Protein AF-A0A2I1HNR4-F1 (afdb_monomer_lite)

Secondary structure (DSSP, 8-state):
--HHHHHHHHHHHHHHHHHHHTT-SS--S-HHHHHHHHHHHHHHHHHHHHHHHHHHHHHHHHHHHHHHHHHHHHHHHHHHHHHHHHHHHHHHHHHHHHHHHHHHHHHHHHHHHHHHHHHHTT-

Sequence (123 aa):
MATADLIVNVNRGLDRIKNHIRGAGTPLTNPANIIDGIRDLLNTIRVTLQNITVERDQYQNLLNDENGRIENLRNELRNTRNQFFRSERLLEESRAQMQRSEQTYKNTYWGLRENWQLAQDRK

pLDDT: mean 94.83, std 6.5, range [57.34, 98.75]

Structure (mmCIF, N/CA/C/O backbone):
data_AF-A0A2I1HNR4-F1
#
_entry.id   AF-A0A2I1HNR4-F1
#
loop_
_atom_site.group_PDB
_atom_site.id
_atom_site.type_symbol
_atom_site.label_atom_id
_atom_site.label_alt_id
_atom_site.label_comp_id
_atom_site.label_asym_id
_atom_site.label_entity_id
_atom_site.label_seq_id
_atom_site.pdbx_PDB_ins_code
_atom_site.Cartn_x
_atom_site.Cartn_y
_atom_site.Cartn_z
_atom_site.occupancy
_atom_site.B_iso_or_equiv
_atom_site.auth_seq_id
_atom_site.auth_comp_id
_atom_site.auth_asym_id
_atom_site.auth_atom_id
_atom_site.pdbx_PDB_model_num
ATOM 1 N N . MET A 1 1 ? -19.931 4.567 15.366 1.00 57.34 1 MET A N 1
ATOM 2 C CA . MET A 1 1 ? -19.623 5.008 16.744 1.00 57.34 1 MET A CA 1
ATOM 3 C C . MET A 1 1 ? -18.123 4.873 16.924 1.00 57.34 1 MET A C 1
ATOM 5 O O . MET A 1 1 ? -17.598 3.827 16.558 1.00 57.34 1 MET A O 1
ATOM 9 N N . ALA A 1 2 ? -17.423 5.924 17.347 1.00 79.25 2 ALA A N 1
ATOM 10 C CA . ALA A 1 2 ? -15.964 5.892 17.413 1.00 79.25 2 ALA A CA 1
ATOM 11 C C . ALA A 1 2 ? -15.504 5.033 18.606 1.00 79.25 2 ALA A C 1
ATOM 13 O O . ALA A 1 2 ? -16.179 4.979 19.633 1.00 79.25 2 ALA A O 1
ATOM 14 N N . THR A 1 3 ? -14.346 4.374 18.509 1.00 82.94 3 THR A N 1
ATOM 15 C CA . THR A 1 3 ? -13.748 3.617 19.631 1.00 82.94 3 THR A CA 1
ATOM 16 C C . THR A 1 3 ? -13.565 4.482 20.882 1.00 82.94 3 THR A C 1
ATOM 18 O O . THR A 1 3 ? -13.730 3.994 21.998 1.00 82.94 3 THR A O 1
ATOM 21 N N . ALA A 1 4 ? -13.312 5.781 20.706 1.00 89.62 4 ALA A N 1
ATOM 22 C CA . ALA A 1 4 ? -13.265 6.757 21.790 1.00 89.62 4 ALA A CA 1
ATOM 23 C C . ALA A 1 4 ? -14.597 6.861 22.560 1.00 89.62 4 ALA A C 1
ATOM 25 O O . ALA A 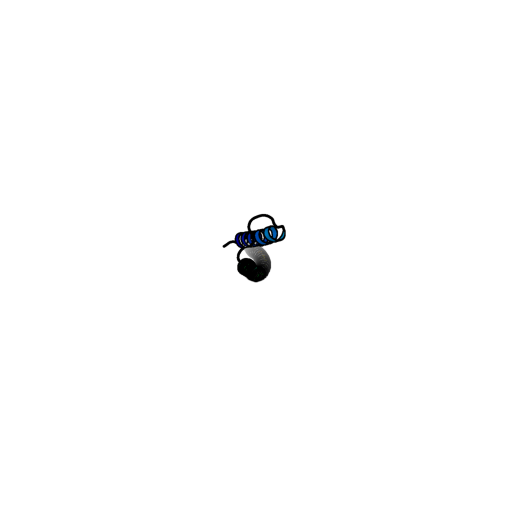1 4 ? -14.584 6.878 23.791 1.00 89.62 4 ALA A O 1
ATOM 26 N N . ASP A 1 5 ? -15.741 6.845 21.868 1.00 94.81 5 ASP A N 1
ATOM 27 C CA . ASP A 1 5 ? -17.066 6.912 22.503 1.00 94.81 5 ASP A CA 1
ATOM 28 C C . ASP A 1 5 ? -17.330 5.673 23.371 1.00 94.81 5 ASP A C 1
ATOM 30 O O . ASP A 1 5 ? -17.865 5.773 24.478 1.00 94.81 5 ASP A O 1
ATOM 34 N N . LEU A 1 6 ? -16.907 4.495 22.894 1.00 94.88 6 LEU A N 1
ATOM 35 C CA . LEU A 1 6 ? -16.999 3.240 23.643 1.00 94.88 6 LEU A CA 1
ATOM 36 C C . LEU A 1 6 ? -16.189 3.309 24.945 1.00 94.88 6 LEU A C 1
ATOM 38 O O . LEU A 1 6 ? -16.700 2.948 26.004 1.00 94.88 6 LEU A O 1
ATOM 42 N N . ILE A 1 7 ? -14.956 3.823 24.883 1.00 96.12 7 ILE A N 1
ATOM 43 C CA . ILE A 1 7 ? -14.078 3.983 26.053 1.00 96.12 7 ILE A CA 1
ATOM 44 C C . ILE A 1 7 ? -14.677 4.976 27.056 1.00 96.12 7 ILE A C 1
ATOM 46 O O . ILE A 1 7 ? -14.699 4.705 28.256 1.00 96.12 7 ILE A O 1
ATOM 50 N N . VAL A 1 8 ? -15.219 6.100 26.582 1.00 97.44 8 VAL A N 1
ATOM 51 C CA . VAL A 1 8 ? -15.915 7.074 27.439 1.00 97.44 8 VAL A CA 1
ATOM 52 C C . VAL A 1 8 ? -17.092 6.421 28.169 1.00 97.44 8 VAL A C 1
ATOM 54 O O . VAL A 1 8 ? -17.284 6.651 29.364 1.00 97.44 8 VAL A O 1
ATOM 57 N N . ASN A 1 9 ? -17.866 5.577 27.484 1.00 96.12 9 ASN A N 1
ATOM 58 C CA . ASN A 1 9 ? -19.001 4.880 28.086 1.00 96.12 9 ASN A CA 1
ATOM 59 C C . ASN A 1 9 ? -18.567 3.820 29.111 1.00 96.12 9 ASN A C 1
ATOM 61 O O . ASN A 1 9 ? -19.182 3.731 30.176 1.00 96.12 9 ASN A O 1
ATOM 65 N N . VAL A 1 10 ? -17.483 3.085 28.839 1.00 97.44 10 VAL A N 1
ATOM 66 C CA . VAL A 1 10 ? -16.859 2.171 29.812 1.00 97.44 10 VAL A CA 1
ATOM 67 C C . VAL A 1 10 ? -16.428 2.936 31.064 1.00 97.44 10 VAL A C 1
ATOM 69 O O . VAL A 1 10 ? -16.822 2.566 32.170 1.00 97.44 10 VAL A O 1
ATOM 72 N N . ASN A 1 11 ? -15.699 4.045 30.903 1.00 97.56 11 ASN A N 1
ATOM 73 C CA . ASN A 1 11 ? -15.230 4.864 32.023 1.00 97.56 11 ASN A CA 1
ATOM 74 C C . ASN A 1 11 ? -16.392 5.414 32.855 1.00 97.56 11 ASN A C 1
ATOM 76 O O . ASN A 1 11 ? -16.370 5.316 34.078 1.00 97.56 11 ASN A O 1
ATOM 80 N N . ARG A 1 12 ? -17.463 5.888 32.207 1.00 95.50 12 ARG A N 1
ATOM 81 C CA . ARG A 1 12 ? -18.669 6.349 32.908 1.00 95.50 12 ARG A CA 1
ATOM 82 C C . ARG A 1 12 ? -19.318 5.237 33.740 1.00 95.50 12 ARG A C 1
ATOM 84 O O . ARG A 1 12 ? -19.794 5.500 34.843 1.00 95.50 12 ARG A O 1
ATOM 91 N N . GLY A 1 13 ? -19.364 4.009 33.221 1.00 94.44 13 GLY A N 1
ATOM 92 C CA . GLY A 1 13 ? -19.851 2.845 33.965 1.00 94.44 13 GLY A CA 1
ATOM 93 C C . GLY A 1 13 ? -18.974 2.526 35.181 1.00 94.44 13 GLY A C 1
ATOM 94 O O . GLY A 1 13 ? -19.489 2.346 36.285 1.00 94.44 13 GLY A O 1
ATOM 95 N N . LEU A 1 14 ? -17.651 2.530 34.998 1.00 96.00 14 LEU A N 1
ATOM 96 C CA . LEU A 1 14 ? -16.678 2.298 36.069 1.00 96.00 14 LEU A CA 1
ATOM 97 C C . LEU A 1 14 ? -16.730 3.384 37.152 1.00 96.00 14 LEU A C 1
ATOM 99 O O . LEU A 1 14 ? -16.668 3.061 38.336 1.00 96.00 14 LEU A O 1
ATOM 103 N N . ASP A 1 15 ? -16.916 4.649 36.779 1.00 94.62 15 ASP A N 1
ATOM 104 C CA . ASP A 1 15 ? -17.049 5.756 37.728 1.00 94.62 15 ASP A CA 1
ATOM 105 C C . ASP A 1 15 ? -18.291 5.610 38.615 1.00 94.62 15 ASP A C 1
ATOM 107 O O . ASP A 1 15 ? -18.228 5.872 39.818 1.00 94.62 15 ASP A O 1
ATOM 111 N N . ARG A 1 16 ? -19.411 5.122 38.062 1.00 92.75 16 ARG A N 1
ATOM 112 C CA . ARG A 1 16 ? -20.617 4.811 38.852 1.00 92.75 16 ARG A CA 1
ATOM 113 C C . ARG A 1 16 ? -20.342 3.725 39.892 1.00 92.75 16 ARG A C 1
ATOM 115 O O . ARG A 1 16 ? -20.718 3.887 41.051 1.00 92.75 16 ARG A O 1
ATOM 122 N N . ILE A 1 17 ? -19.650 2.654 39.499 1.00 93.56 17 ILE A N 1
ATOM 123 C CA . ILE A 1 17 ? -19.258 1.564 40.407 1.00 93.56 17 ILE A CA 1
ATOM 124 C C . ILE A 1 17 ? -18.306 2.085 41.491 1.00 93.56 17 ILE A C 1
ATOM 126 O O . ILE A 1 17 ? -18.514 1.845 42.680 1.00 93.56 17 ILE A O 1
ATOM 130 N N . LYS A 1 18 ? -17.287 2.852 41.095 1.00 93.88 18 LYS A N 1
ATOM 131 C CA . LYS A 1 18 ? -16.300 3.450 41.998 1.00 93.88 18 LYS A CA 1
ATOM 132 C C . LYS A 1 18 ? -16.956 4.340 43.053 1.00 93.88 18 LYS A C 1
ATOM 134 O O . LYS A 1 18 ? -16.628 4.224 44.232 1.00 93.88 18 LYS A O 1
ATOM 139 N N . ASN A 1 19 ? -17.868 5.219 42.645 1.00 92.12 19 ASN A N 1
ATOM 140 C CA . ASN A 1 19 ? -18.557 6.130 43.557 1.00 92.12 19 ASN A CA 1
ATOM 141 C C . ASN A 1 19 ? -19.424 5.369 44.569 1.00 92.12 19 ASN A C 1
ATOM 143 O O . ASN A 1 19 ? -19.365 5.663 45.763 1.00 92.12 19 ASN A O 1
ATOM 147 N N . HIS A 1 20 ? -20.115 4.316 44.122 1.00 91.88 20 HIS A N 1
ATOM 148 C CA . HIS A 1 20 ? -20.897 3.453 45.004 1.00 91.88 20 HIS A CA 1
ATOM 149 C C . HIS A 1 20 ? -20.050 2.750 46.071 1.00 91.88 20 HIS A C 1
ATOM 151 O O . HIS A 1 20 ? -20.398 2.797 47.248 1.00 91.88 20 HIS A O 1
ATOM 157 N N . ILE A 1 21 ? -18.913 2.159 45.686 1.00 91.31 21 ILE A N 1
ATOM 158 C CA . ILE A 1 21 ? -17.997 1.482 46.623 1.00 91.31 21 ILE A CA 1
ATOM 159 C C . ILE A 1 21 ? -17.448 2.460 47.671 1.00 91.31 21 ILE A C 1
ATOM 161 O O . ILE A 1 21 ? -17.265 2.097 48.829 1.00 91.31 21 ILE A O 1
ATOM 165 N N . ARG A 1 22 ? -17.203 3.718 47.285 1.00 93.44 22 ARG A N 1
ATOM 166 C CA . ARG A 1 22 ? -16.703 4.763 48.194 1.00 93.44 22 ARG A CA 1
ATOM 167 C C . ARG A 1 22 ? -17.784 5.357 49.102 1.00 93.44 22 ARG A C 1
ATOM 169 O O . ARG A 1 22 ? -17.462 6.239 49.891 1.00 93.44 22 ARG A O 1
ATOM 176 N N . GLY A 1 23 ? -19.043 4.932 48.970 1.00 88.00 23 GLY A N 1
ATOM 177 C CA . GLY A 1 23 ? -20.173 5.539 49.679 1.00 88.00 23 GLY A CA 1
ATOM 178 C C . GLY A 1 23 ? -20.431 6.995 49.275 1.00 88.00 23 GLY A C 1
ATOM 179 O O . GLY A 1 23 ? -21.047 7.742 50.030 1.00 88.00 23 GLY A O 1
ATOM 180 N N . ALA A 1 24 ? -19.936 7.419 48.107 1.00 82.75 24 ALA A N 1
ATOM 181 C CA . ALA A 1 24 ? -20.065 8.782 47.612 1.00 82.75 24 ALA A CA 1
ATOM 182 C C . ALA A 1 24 ? -21.175 8.856 46.552 1.00 82.75 24 ALA A C 1
ATOM 184 O O . ALA A 1 24 ? -21.073 8.237 45.495 1.00 82.75 24 ALA A O 1
ATOM 185 N N . GLY A 1 25 ? -22.212 9.657 46.804 1.00 76.69 25 GLY A N 1
ATOM 186 C CA . GLY A 1 25 ? -23.302 9.896 45.852 1.00 76.69 25 GLY A CA 1
ATOM 187 C C . GLY A 1 25 ? -24.466 8.906 45.957 1.00 76.69 25 GLY A C 1
ATOM 188 O O . GLY A 1 25 ? -24.696 8.292 46.997 1.00 76.69 25 GLY A O 1
ATOM 189 N N . THR A 1 26 ? -25.256 8.803 44.888 1.00 76.31 26 THR A N 1
ATOM 190 C CA . THR A 1 26 ? -26.470 7.978 44.840 1.00 76.31 26 THR A CA 1
ATOM 191 C C . THR A 1 26 ? -26.146 6.478 44.894 1.00 76.31 26 THR A C 1
ATOM 193 O O . THR A 1 26 ? -25.188 6.043 44.247 1.00 76.31 26 THR A O 1
ATOM 196 N N . PRO A 1 27 ? -26.948 5.658 45.606 1.00 81.31 27 PRO A N 1
ATOM 197 C CA . PRO A 1 27 ? -26.809 4.203 45.584 1.00 81.31 27 PRO A CA 1
ATOM 198 C C . PRO A 1 27 ? -26.824 3.649 44.154 1.00 81.31 27 PRO A C 1
ATOM 200 O O . PRO A 1 27 ? -27.586 4.120 43.308 1.00 81.31 27 PRO A O 1
ATOM 203 N N . LEU A 1 28 ? -25.991 2.640 43.885 1.00 89.06 28 LEU A N 1
ATOM 204 C CA . LEU A 1 28 ? -25.911 2.014 42.569 1.00 89.06 28 LEU A CA 1
ATOM 205 C C . LEU A 1 28 ? -27.191 1.236 42.293 1.00 89.06 28 LEU A C 1
ATOM 207 O O . LEU A 1 28 ? -27.452 0.195 42.894 1.00 89.06 28 LEU A O 1
ATOM 211 N N . THR A 1 29 ? -27.989 1.747 41.368 1.00 84.69 29 THR A N 1
ATOM 212 C CA . THR A 1 29 ? -29.196 1.075 40.910 1.00 84.69 29 THR A CA 1
ATOM 213 C C . THR A 1 29 ? -28.843 0.109 39.785 1.00 84.69 29 THR A C 1
ATOM 215 O O . THR A 1 29 ? -28.149 0.461 38.834 1.00 84.69 29 THR A O 1
ATOM 218 N N . ASN A 1 30 ? -29.316 -1.131 39.919 1.00 89.94 30 ASN A N 1
ATOM 219 C CA . ASN A 1 30 ? -29.107 -2.214 38.958 1.00 89.94 30 ASN A CA 1
ATOM 220 C C . ASN A 1 30 ? -27.626 -2.430 38.547 1.00 89.94 30 ASN A C 1
ATOM 222 O O . ASN A 1 30 ? -27.250 -2.225 37.389 1.00 89.94 30 ASN A O 1
ATOM 226 N N . PRO A 1 31 ? -26.767 -2.848 39.497 1.00 91.06 31 PRO A N 1
ATOM 227 C CA . PRO A 1 31 ? -25.340 -3.062 39.248 1.00 91.06 31 PRO A CA 1
ATOM 228 C C . PRO A 1 31 ? -25.061 -4.105 38.159 1.00 91.06 31 PRO A C 1
ATOM 230 O O . PRO A 1 31 ? -24.089 -3.954 37.422 1.00 91.06 31 PRO A O 1
ATOM 233 N N . ALA A 1 32 ? -25.920 -5.122 38.029 1.00 95.44 32 ALA A N 1
ATOM 234 C CA . ALA A 1 32 ? -25.793 -6.156 37.005 1.00 95.44 32 ALA A CA 1
ATOM 235 C C . ALA A 1 32 ? -25.816 -5.548 35.594 1.00 95.44 32 ALA A C 1
ATOM 237 O O . ALA A 1 32 ? -24.864 -5.730 34.840 1.00 95.44 32 ALA A O 1
ATOM 238 N N . ASN A 1 33 ? -26.811 -4.706 35.289 1.00 95.31 33 ASN A N 1
ATOM 239 C CA . ASN A 1 33 ? -26.916 -4.054 33.980 1.00 95.31 33 ASN A CA 1
ATOM 240 C C . ASN A 1 33 ? -25.712 -3.158 33.652 1.00 95.31 33 ASN A C 1
ATOM 242 O O . ASN A 1 33 ? -25.324 -3.041 32.491 1.00 95.31 33 ASN A O 1
ATOM 246 N N . ILE A 1 34 ? -25.122 -2.496 34.653 1.00 94.56 34 ILE A N 1
ATOM 247 C CA . ILE A 1 34 ? -23.941 -1.647 34.442 1.00 94.56 34 ILE A CA 1
ATOM 248 C C . ILE A 1 34 ? -22.725 -2.509 34.095 1.00 94.56 34 ILE A C 1
ATOM 250 O O . ILE A 1 34 ? -21.975 -2.168 33.181 1.00 94.56 34 ILE A O 1
ATOM 254 N N . ILE A 1 35 ? -22.542 -3.627 34.799 1.00 96.75 35 ILE A N 1
ATOM 255 C CA . ILE A 1 35 ? -21.449 -4.570 34.544 1.00 96.75 35 ILE A CA 1
ATOM 256 C C . ILE A 1 35 ? -21.608 -5.223 33.167 1.00 96.75 35 ILE A C 1
ATOM 258 O O . ILE A 1 35 ? -20.635 -5.273 32.412 1.00 96.75 35 ILE A O 1
ATOM 262 N N . ASP A 1 36 ? -22.814 -5.666 32.815 1.00 97.94 36 ASP A N 1
ATOM 263 C CA . ASP A 1 36 ? -23.089 -6.266 31.507 1.00 97.94 36 ASP A CA 1
ATOM 264 C C . ASP A 1 36 ? -22.880 -5.253 30.374 1.00 97.94 36 ASP A C 1
ATOM 266 O O . ASP A 1 36 ? -22.178 -5.548 29.409 1.00 97.94 36 ASP A O 1
ATOM 270 N N . GLY A 1 37 ? -23.338 -4.008 30.543 1.00 96.94 37 GLY A N 1
ATOM 271 C CA . GLY A 1 37 ? -23.072 -2.937 29.581 1.00 96.94 37 GLY A CA 1
ATOM 272 C C . GLY A 1 37 ? -21.576 -2.661 29.385 1.00 96.94 37 GLY A C 1
ATOM 273 O O . GLY A 1 37 ? -21.116 -2.522 28.254 1.00 96.94 37 GLY A O 1
ATOM 274 N N . ILE A 1 38 ? -20.780 -2.627 30.462 1.00 97.75 38 ILE A N 1
ATOM 275 C CA . ILE A 1 38 ? -19.316 -2.494 30.357 1.00 97.75 38 ILE A CA 1
ATOM 276 C C . ILE A 1 38 ? -18.720 -3.687 29.600 1.00 97.75 38 ILE A C 1
ATOM 278 O O . ILE A 1 38 ? -17.866 -3.496 28.732 1.00 97.75 38 ILE A O 1
ATOM 282 N N . ARG A 1 39 ? -19.166 -4.910 29.905 1.00 98.25 39 ARG A N 1
ATOM 283 C CA . ARG A 1 39 ? -18.690 -6.135 29.251 1.00 98.25 39 ARG A CA 1
ATOM 284 C C . ARG A 1 39 ? -18.970 -6.117 27.746 1.00 98.25 39 ARG A C 1
ATOM 286 O O . ARG A 1 39 ? -18.067 -6.429 26.970 1.00 98.25 39 ARG A O 1
ATOM 293 N N . ASP A 1 40 ? -20.159 -5.700 27.327 1.00 98.12 40 ASP A N 1
ATOM 294 C CA . ASP A 1 40 ? -20.538 -5.619 25.912 1.00 98.12 40 ASP A CA 1
ATOM 295 C C . ASP A 1 40 ? -19.743 -4.550 25.154 1.00 98.12 40 ASP A C 1
ATOM 297 O O . ASP A 1 40 ? -19.259 -4.785 24.040 1.00 98.12 40 ASP A O 1
ATOM 301 N N . LEU A 1 41 ? -19.527 -3.388 25.779 1.00 97.88 41 LEU A N 1
ATOM 302 C CA . LEU A 1 41 ? -18.683 -2.333 25.217 1.00 97.88 41 LEU A CA 1
ATOM 303 C C . LEU A 1 41 ? -17.232 -2.810 25.055 1.00 97.88 41 LEU A C 1
ATOM 305 O O . LEU A 1 41 ? -16.634 -2.610 23.997 1.00 97.88 41 LEU A O 1
ATOM 309 N N . LEU A 1 42 ? -16.672 -3.491 26.061 1.00 97.75 42 LEU A N 1
ATOM 310 C CA . LEU A 1 42 ? -15.324 -4.066 25.992 1.00 97.75 42 LEU A CA 1
ATOM 311 C C . LEU A 1 42 ? -15.213 -5.152 24.914 1.00 97.75 42 LEU A C 1
ATOM 313 O O . LEU A 1 42 ? -14.224 -5.183 24.180 1.00 97.75 42 LEU A O 1
ATOM 317 N N . ASN A 1 43 ? -16.229 -6.006 24.764 1.00 97.81 43 ASN A N 1
ATOM 318 C CA . ASN A 1 43 ? -16.290 -6.980 23.673 1.00 97.81 43 ASN A CA 1
ATOM 319 C C . ASN A 1 43 ? -16.302 -6.292 22.301 1.00 97.81 43 ASN A C 1
ATOM 321 O O . ASN A 1 43 ? -15.580 -6.715 21.398 1.00 97.81 43 ASN A O 1
ATOM 325 N N . THR A 1 44 ? -17.059 -5.202 22.160 1.00 97.12 44 THR A N 1
ATOM 326 C CA . THR A 1 44 ? -17.112 -4.411 20.922 1.00 97.12 44 THR A CA 1
ATOM 327 C C . THR A 1 44 ? -15.749 -3.797 20.593 1.00 97.12 44 THR A C 1
ATOM 329 O O . THR A 1 44 ? -15.281 -3.896 19.455 1.00 97.12 44 THR A O 1
ATOM 332 N N . ILE A 1 45 ? -15.068 -3.218 21.592 1.00 96.69 45 ILE A N 1
ATOM 333 C CA . ILE A 1 45 ? -13.703 -2.687 21.444 1.00 96.69 45 ILE A CA 1
ATOM 334 C C 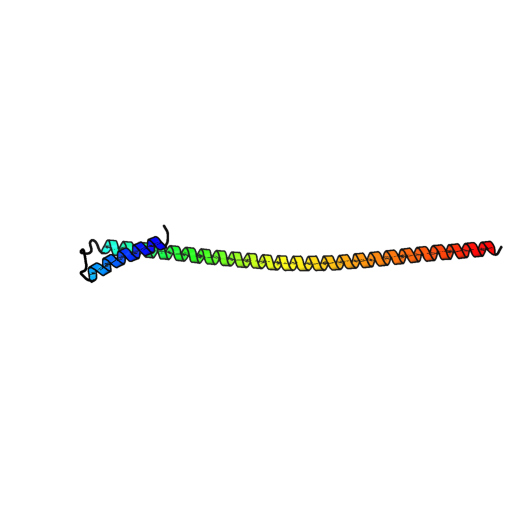. ILE A 1 45 ? -12.749 -3.802 20.999 1.00 96.69 45 ILE A C 1
ATOM 336 O O . ILE A 1 45 ? -11.996 -3.616 20.045 1.00 96.69 45 ILE A O 1
ATOM 340 N N . ARG A 1 46 ? -12.808 -4.977 21.640 1.00 97.31 46 ARG A N 1
ATOM 341 C CA . ARG A 1 46 ? -11.956 -6.126 21.304 1.00 97.31 46 ARG A CA 1
ATOM 342 C C . ARG A 1 46 ? -12.120 -6.560 19.848 1.00 97.31 46 ARG A C 1
ATOM 344 O O . ARG A 1 46 ? -11.118 -6.704 19.156 1.00 97.31 46 ARG A O 1
ATOM 351 N N . VAL A 1 47 ? -13.356 -6.747 19.384 1.00 97.12 47 VAL A N 1
ATOM 352 C CA . VAL A 1 47 ? -13.632 -7.156 17.994 1.00 97.12 47 VAL A CA 1
ATOM 353 C C . VAL A 1 47 ? -13.146 -6.095 17.008 1.00 97.12 47 VAL A C 1
ATOM 355 O O . VAL A 1 47 ? -12.511 -6.421 16.010 1.00 97.12 47 VAL A O 1
ATOM 358 N N . THR A 1 48 ? -13.367 -4.817 17.318 1.00 96.19 48 THR A N 1
ATOM 359 C CA . THR A 1 48 ? -12.884 -3.711 16.479 1.00 96.19 48 THR A CA 1
ATOM 360 C C . THR A 1 48 ? -11.361 -3.740 16.337 1.00 96.19 48 THR A C 1
ATOM 362 O O . THR A 1 48 ? -10.842 -3.632 15.230 1.00 96.19 48 THR A O 1
ATOM 365 N N . LEU A 1 49 ? -10.634 -3.944 17.439 1.00 96.38 49 LEU A N 1
ATOM 366 C CA . LEU A 1 49 ? -9.172 -4.040 17.423 1.00 96.38 49 LEU A CA 1
ATOM 367 C C . LEU A 1 49 ? -8.667 -5.262 16.643 1.00 96.38 49 LEU A C 1
ATOM 369 O O . LEU A 1 49 ? -7.659 -5.161 15.944 1.00 96.38 49 LEU A O 1
ATOM 373 N N . GLN A 1 50 ? -9.366 -6.397 16.726 1.00 97.81 50 GLN A N 1
ATOM 374 C CA . GLN A 1 50 ? -9.043 -7.585 15.930 1.00 97.81 50 GLN A CA 1
ATOM 375 C C . GLN A 1 50 ? -9.183 -7.300 14.431 1.00 97.81 50 GLN A C 1
ATOM 377 O O . GLN A 1 50 ? -8.264 -7.599 13.672 1.00 97.81 50 GLN A O 1
ATOM 382 N N . ASN A 1 51 ? -10.277 -6.654 14.019 1.00 97.25 51 ASN A N 1
ATOM 383 C CA . ASN A 1 51 ? -10.499 -6.296 12.618 1.00 97.25 51 ASN A CA 1
ATOM 384 C C . ASN A 1 51 ? -9.435 -5.318 12.105 1.00 97.25 51 ASN A C 1
ATOM 386 O O . ASN A 1 51 ? -8.839 -5.569 11.064 1.00 97.25 51 ASN A O 1
ATOM 390 N N . ILE A 1 52 ? -9.121 -4.267 12.873 1.00 97.00 52 ILE A N 1
ATOM 391 C CA . ILE A 1 52 ? -8.053 -3.313 12.525 1.00 97.00 52 ILE A CA 1
ATOM 392 C C . ILE A 1 52 ? -6.705 -4.027 12.367 1.00 97.00 52 ILE A C 1
ATOM 394 O O . ILE A 1 52 ? -5.935 -3.705 11.467 1.00 97.00 52 ILE A O 1
ATOM 398 N N . THR A 1 53 ? -6.410 -5.003 13.228 1.00 97.94 53 THR A N 1
ATOM 399 C CA . THR A 1 53 ? -5.162 -5.777 13.142 1.00 97.94 53 THR A CA 1
ATOM 400 C C . THR A 1 53 ? -5.099 -6.581 11.842 1.00 97.94 53 THR A C 1
ATOM 402 O O . THR A 1 53 ? -4.084 -6.538 11.151 1.00 97.94 53 THR A O 1
ATOM 405 N N . VAL A 1 54 ? -6.197 -7.249 11.475 1.00 98.19 54 VAL A N 1
ATOM 406 C CA . VAL A 1 54 ? -6.304 -8.014 10.223 1.00 98.19 54 VAL A CA 1
ATOM 407 C C . VAL A 1 54 ? -6.178 -7.097 9.005 1.00 98.19 54 VAL A C 1
ATOM 409 O O . VAL A 1 54 ? -5.419 -7.402 8.089 1.00 98.19 54 VAL A O 1
ATOM 412 N N . GLU A 1 55 ? -6.871 -5.957 8.998 1.00 98.31 55 GLU A N 1
ATOM 413 C CA . GLU A 1 55 ? -6.771 -4.968 7.917 1.00 98.31 55 GLU A CA 1
ATOM 414 C C . GLU A 1 55 ? -5.341 -4.432 7.781 1.00 98.31 55 GLU A C 1
ATOM 416 O O . GLU A 1 55 ? -4.805 -4.353 6.677 1.00 98.31 55 GLU A O 1
ATOM 421 N N . ARG A 1 56 ? -4.679 -4.119 8.902 1.00 98.44 56 ARG A N 1
ATOM 422 C CA . ARG A 1 56 ? -3.273 -3.694 8.913 1.00 98.44 56 ARG A CA 1
ATOM 423 C C . ARG A 1 56 ? -2.375 -4.749 8.275 1.00 98.44 56 ARG A C 1
ATOM 425 O O . ARG A 1 56 ? -1.530 -4.398 7.454 1.00 98.44 56 ARG A O 1
ATOM 432 N N . ASP A 1 57 ? -2.556 -6.020 8.622 1.00 98.56 57 ASP A N 1
ATOM 433 C CA . ASP A 1 57 ? -1.772 -7.119 8.049 1.00 98.56 57 ASP A CA 1
ATOM 434 C C . ASP A 1 57 ? -2.003 -7.243 6.532 1.00 98.56 57 ASP A C 1
ATOM 436 O O . ASP A 1 57 ? -1.053 -7.429 5.770 1.00 98.56 57 ASP A O 1
ATOM 440 N N . GLN A 1 58 ? -3.242 -7.057 6.067 1.00 98.50 58 GLN A N 1
ATOM 441 C CA . GLN A 1 58 ? -3.563 -7.034 4.636 1.00 98.50 58 GLN A CA 1
ATOM 442 C C . GLN A 1 58 ? -2.874 -5.875 3.906 1.00 98.50 58 GLN A C 1
ATOM 444 O O . GLN A 1 58 ? -2.247 -6.095 2.869 1.00 98.50 58 GLN A O 1
ATOM 449 N N . TYR A 1 59 ? -2.929 -4.657 4.454 1.00 98.62 59 TYR A N 1
ATOM 450 C CA . TYR A 1 59 ? -2.236 -3.505 3.871 1.00 98.62 59 TYR A CA 1
ATOM 451 C C . TYR A 1 59 ? -0.719 -3.698 3.836 1.00 98.62 59 TYR A C 1
ATOM 453 O O . TYR A 1 59 ? -0.075 -3.309 2.863 1.00 98.62 59 TYR A O 1
ATOM 461 N N . GLN A 1 60 ? -0.145 -4.336 4.859 1.00 98.56 60 GLN A N 1
ATOM 462 C CA . GLN A 1 60 ? 1.280 -4.647 4.878 1.00 98.56 60 GLN A CA 1
ATOM 463 C C . GLN A 1 60 ? 1.667 -5.618 3.754 1.00 98.56 60 GLN A C 1
ATOM 465 O O . GLN A 1 60 ? 2.704 -5.426 3.118 1.00 98.56 60 GLN A O 1
ATOM 470 N N . ASN A 1 61 ? 0.836 -6.626 3.478 1.00 98.50 61 ASN A N 1
ATOM 471 C CA . ASN A 1 61 ? 1.068 -7.560 2.376 1.00 98.50 61 ASN A CA 1
ATOM 472 C C . ASN A 1 61 ? 0.995 -6.855 1.015 1.00 98.50 61 ASN A C 1
ATOM 474 O O . ASN A 1 61 ? 1.917 -6.991 0.217 1.00 98.50 61 ASN 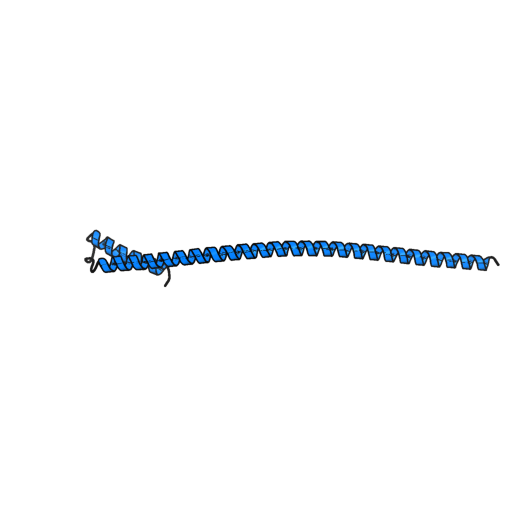A O 1
ATOM 478 N N . LEU A 1 62 ? -0.030 -6.025 0.791 1.00 98.69 62 LEU A N 1
ATOM 479 C CA . LEU A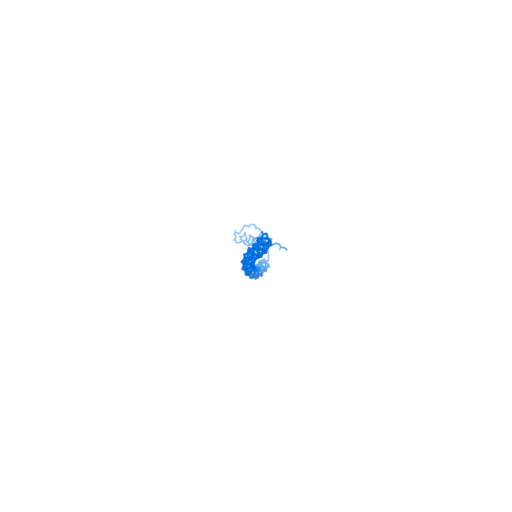 1 62 ? -0.159 -5.238 -0.443 1.00 98.69 62 LEU A CA 1
ATOM 480 C C . LEU A 1 62 ? 1.046 -4.317 -0.668 1.00 98.69 62 LEU A C 1
ATOM 482 O O . LEU A 1 62 ? 1.551 -4.209 -1.783 1.00 98.69 62 LEU A O 1
ATOM 486 N N . LEU A 1 63 ? 1.532 -3.673 0.396 1.00 98.69 63 LEU A N 1
ATOM 487 C CA . LEU A 1 63 ? 2.712 -2.817 0.324 1.00 98.69 63 LEU A CA 1
ATOM 488 C C . LEU A 1 63 ? 3.966 -3.608 -0.075 1.00 98.69 63 LEU A C 1
ATOM 490 O O . LEU A 1 63 ? 4.773 -3.130 -0.870 1.00 98.69 63 LEU A O 1
ATOM 494 N N . ASN A 1 64 ? 4.134 -4.815 0.466 1.00 98.62 64 ASN A N 1
ATOM 495 C CA . ASN A 1 64 ? 5.259 -5.682 0.124 1.00 98.62 64 ASN A CA 1
ATOM 496 C C . ASN A 1 64 ? 5.199 -6.132 -1.344 1.00 98.62 64 ASN A C 1
ATOM 498 O O . ASN A 1 64 ? 6.223 -6.095 -2.030 1.00 98.62 64 ASN A O 1
ATOM 502 N N . ASP A 1 65 ? 4.011 -6.485 -1.838 1.00 98.62 65 ASP A N 1
ATOM 503 C CA . ASP A 1 65 ? 3.800 -6.887 -3.231 1.00 98.62 65 ASP A CA 1
ATOM 504 C C . ASP A 1 65 ? 4.108 -5.742 -4.207 1.00 98.62 65 ASP A C 1
ATOM 506 O O . ASP A 1 65 ? 4.832 -5.930 -5.190 1.00 98.62 65 ASP A O 1
ATOM 510 N N . GLU A 1 66 ? 3.616 -4.533 -3.921 1.00 98.69 66 GLU A N 1
ATOM 511 C CA . GLU A 1 66 ? 3.891 -3.348 -4.741 1.00 98.69 66 GLU A CA 1
ATOM 512 C C . GLU A 1 66 ? 5.375 -2.961 -4.721 1.00 98.69 66 GLU A C 1
ATOM 514 O O . GLU A 1 66 ? 5.952 -2.660 -5.767 1.00 98.69 66 GLU A O 1
ATOM 519 N N . ASN A 1 67 ? 6.048 -3.062 -3.571 1.00 98.69 67 ASN A N 1
ATOM 520 C CA . ASN A 1 67 ? 7.499 -2.872 -3.510 1.00 98.69 67 ASN A CA 1
ATOM 521 C C . ASN A 1 67 ? 8.246 -3.886 -4.391 1.00 98.69 67 ASN A C 1
ATOM 523 O O . ASN A 1 67 ? 9.171 -3.509 -5.113 1.00 98.69 67 ASN A O 1
ATOM 527 N N . GLY A 1 68 ? 7.819 -5.153 -4.395 1.00 98.69 68 GLY A N 1
ATOM 528 C CA . GLY A 1 68 ? 8.371 -6.174 -5.287 1.00 98.69 68 GLY A CA 1
ATOM 529 C C . GLY A 1 68 ? 8.180 -5.831 -6.769 1.00 98.69 68 GLY A C 1
ATOM 530 O O . GLY A 1 68 ? 9.112 -5.954 -7.568 1.00 98.69 68 GLY A O 1
ATOM 531 N N . ARG A 1 69 ? 6.997 -5.331 -7.146 1.00 98.62 69 ARG A N 1
ATOM 532 C CA . ARG A 1 69 ? 6.710 -4.865 -8.515 1.00 98.62 69 ARG A CA 1
ATOM 533 C C . ARG A 1 69 ? 7.593 -3.691 -8.925 1.00 98.62 69 ARG A C 1
ATOM 535 O O . ARG A 1 69 ? 8.131 -3.698 -10.032 1.00 98.62 69 ARG A O 1
ATOM 542 N N . ILE A 1 70 ? 7.779 -2.712 -8.041 1.00 98.75 70 ILE A N 1
ATOM 543 C CA . ILE A 1 70 ? 8.648 -1.554 -8.288 1.00 98.75 70 ILE A CA 1
ATOM 544 C C . ILE A 1 70 ? 10.090 -2.000 -8.542 1.00 98.75 70 ILE A C 1
ATOM 546 O O . ILE A 1 70 ? 10.721 -1.513 -9.481 1.00 98.75 70 ILE A O 1
ATOM 550 N N . GLU A 1 71 ? 10.614 -2.935 -7.750 1.00 98.69 71 GLU A N 1
ATOM 551 C CA . GLU A 1 71 ? 11.969 -3.458 -7.952 1.00 98.69 71 GLU A CA 1
ATOM 552 C C . GLU A 1 71 ? 12.114 -4.197 -9.289 1.00 98.69 71 GLU A C 1
ATOM 554 O O . GLU A 1 71 ? 13.090 -3.984 -10.014 1.00 98.69 71 GLU A O 1
ATOM 559 N N . ASN A 1 72 ? 11.113 -4.986 -9.685 1.00 98.69 72 ASN A N 1
ATOM 560 C CA . ASN A 1 72 ? 11.104 -5.627 -11.001 1.00 98.69 72 ASN A CA 1
ATOM 561 C C . ASN A 1 72 ? 11.118 -4.594 -12.138 1.00 98.69 72 ASN A C 1
ATOM 563 O O . ASN A 1 72 ? 11.973 -4.670 -13.021 1.00 98.69 72 ASN A O 1
ATOM 567 N N . LEU A 1 73 ? 10.262 -3.569 -12.073 1.00 98.75 73 LEU A N 1
ATOM 568 C CA . LEU A 1 73 ? 10.221 -2.492 -13.069 1.00 98.75 73 LEU A CA 1
ATOM 569 C C . LEU A 1 73 ? 11.535 -1.702 -13.132 1.00 98.75 73 LEU A C 1
ATOM 571 O O . LEU A 1 73 ? 11.998 -1.339 -14.215 1.00 98.75 73 LEU A O 1
ATOM 575 N N . ARG A 1 74 ? 12.182 -1.452 -11.987 1.00 98.69 74 ARG A N 1
ATOM 576 C CA . ARG A 1 74 ? 13.511 -0.817 -11.942 1.00 98.69 74 ARG A CA 1
ATOM 577 C C . ARG A 1 74 ? 14.555 -1.654 -12.673 1.00 98.69 74 ARG A C 1
ATOM 579 O O . ARG A 1 74 ? 15.355 -1.105 -13.437 1.00 98.69 74 ARG A O 1
ATOM 586 N N . ASN A 1 75 ? 14.540 -2.969 -12.468 1.00 98.56 75 ASN A N 1
ATOM 587 C CA . ASN A 1 75 ? 15.446 -3.889 -13.147 1.00 98.56 75 ASN A CA 1
ATOM 588 C C . ASN A 1 75 ? 15.181 -3.941 -14.657 1.00 98.56 75 ASN A C 1
ATOM 590 O O . ASN A 1 75 ? 16.125 -3.853 -15.445 1.00 98.56 75 ASN A O 1
ATOM 594 N N . GLU A 1 76 ? 13.918 -4.002 -15.074 1.00 98.69 76 GLU A N 1
ATOM 595 C CA . GLU A 1 76 ? 13.526 -3.954 -16.487 1.00 98.69 76 GLU A CA 1
ATOM 596 C C . GLU A 1 76 ? 13.958 -2.649 -17.162 1.00 98.69 76 GLU A C 1
ATOM 598 O O . GLU A 1 76 ? 14.550 -2.675 -18.247 1.00 98.69 76 GLU A O 1
ATOM 603 N N . LEU A 1 77 ? 13.752 -1.507 -16.502 1.00 98.62 77 LEU A N 1
ATOM 604 C CA . LEU A 1 77 ? 14.178 -0.205 -17.010 1.00 98.62 77 LEU A CA 1
ATOM 605 C C . LEU A 1 77 ? 15.700 -0.142 -17.170 1.00 98.62 77 LEU A C 1
ATOM 607 O O . LEU A 1 77 ? 16.206 0.328 -18.192 1.00 98.62 77 LEU A O 1
ATOM 611 N N . ARG A 1 78 ? 16.447 -0.642 -16.180 1.00 98.50 78 ARG A N 1
ATOM 612 C CA . ARG A 1 78 ? 17.911 -0.716 -16.239 1.00 98.50 78 ARG A CA 1
ATOM 613 C C . ARG A 1 78 ? 18.379 -1.604 -17.393 1.00 98.50 78 ARG A C 1
ATOM 615 O O . ARG A 1 78 ? 19.291 -1.218 -18.123 1.00 98.50 78 ARG A O 1
ATOM 622 N N . ASN A 1 79 ? 17.750 -2.760 -17.583 1.00 98.50 79 ASN A N 1
ATOM 623 C CA . ASN A 1 79 ? 18.076 -3.678 -18.671 1.00 98.50 79 ASN A CA 1
ATOM 624 C C . ASN A 1 79 ? 17.786 -3.058 -20.040 1.00 98.50 79 ASN A C 1
ATOM 626 O O . ASN A 1 79 ? 18.653 -3.080 -20.913 1.00 98.50 79 ASN A O 1
ATOM 630 N N . THR A 1 80 ? 16.620 -2.436 -20.198 1.00 98.50 80 THR A N 1
ATOM 631 C CA . THR A 1 80 ? 16.218 -1.748 -21.432 1.00 98.50 80 THR A CA 1
ATOM 632 C C . THR A 1 80 ? 17.177 -0.608 -21.760 1.00 98.50 80 THR A C 1
ATOM 634 O O . THR A 1 80 ? 17.663 -0.508 -22.884 1.00 98.50 80 THR A O 1
ATOM 637 N N . ARG A 1 81 ? 17.547 0.204 -20.763 1.00 98.50 81 ARG A N 1
ATOM 638 C CA . ARG A 1 81 ? 18.548 1.268 -20.920 1.00 98.50 81 ARG A CA 1
ATOM 639 C C . ARG A 1 81 ? 19.898 0.717 -21.391 1.00 98.50 81 ARG A C 1
ATOM 641 O O . ARG A 1 81 ? 20.507 1.275 -22.298 1.00 98.50 81 ARG A O 1
ATOM 648 N N . ASN A 1 82 ? 20.359 -0.391 -20.812 1.00 98.31 82 ASN A N 1
ATOM 649 C CA . ASN A 1 82 ? 21.613 -1.020 -21.229 1.00 98.31 82 ASN A CA 1
ATOM 650 C C . ASN A 1 82 ? 21.544 -1.548 -22.671 1.00 98.31 82 ASN A C 1
ATOM 652 O O . ASN A 1 82 ? 22.518 -1.427 -23.413 1.00 98.31 82 ASN A O 1
ATOM 656 N N . GLN A 1 83 ? 20.412 -2.131 -23.077 1.00 98.19 83 GLN A N 1
ATOM 657 C CA . GLN A 1 83 ? 20.201 -2.583 -24.456 1.00 98.19 83 GLN A CA 1
ATOM 658 C C . GLN A 1 83 ? 20.172 -1.414 -25.443 1.00 98.19 83 GLN A C 1
ATOM 660 O O . GLN A 1 83 ? 20.772 -1.509 -26.516 1.00 98.19 83 GLN A O 1
ATOM 665 N N . PHE A 1 84 ? 19.535 -0.306 -25.066 1.00 98.38 84 PHE A N 1
ATOM 666 C CA . PHE A 1 84 ? 19.511 0.914 -25.864 1.00 98.38 84 PHE A CA 1
ATOM 667 C C . PHE A 1 84 ? 20.930 1.426 -26.136 1.00 98.38 84 PHE A C 1
ATOM 669 O O . PHE A 1 84 ? 21.313 1.548 -27.296 1.00 98.38 84 PHE A O 1
ATOM 676 N N . PHE A 1 85 ? 21.755 1.600 -25.098 1.00 98.38 85 PHE A N 1
ATOM 677 C CA . PHE A 1 85 ? 23.136 2.071 -25.274 1.00 98.38 85 PHE A CA 1
ATOM 678 C C . PHE A 1 85 ? 24.005 1.119 -26.102 1.00 98.38 85 PHE A C 1
ATOM 680 O O . PHE A 1 85 ? 24.845 1.558 -26.884 1.00 98.38 85 PHE A O 1
ATOM 687 N N . ARG A 1 86 ? 23.801 -0.198 -25.970 1.00 98.19 86 ARG A N 1
ATOM 688 C CA . ARG A 1 86 ? 24.480 -1.177 -26.836 1.00 98.19 86 ARG A CA 1
ATOM 689 C C . ARG A 1 86 ? 24.079 -1.000 -28.299 1.00 98.19 86 ARG A C 1
ATOM 691 O O . ARG A 1 86 ? 24.940 -1.043 -29.169 1.00 98.19 86 ARG A O 1
ATOM 698 N N . SER A 1 87 ? 22.792 -0.789 -28.557 1.00 98.25 87 SER A N 1
ATOM 699 C CA . SER A 1 87 ? 22.266 -0.601 -29.913 1.00 98.25 87 SER A CA 1
ATOM 700 C C . SER A 1 87 ? 22.759 0.707 -30.531 1.00 98.25 87 SER A C 1
ATOM 702 O O . SER A 1 87 ? 23.172 0.719 -31.686 1.00 98.25 87 SER A O 1
ATOM 704 N N . GLU A 1 88 ? 22.784 1.790 -29.755 1.00 98.38 88 GLU A N 1
ATOM 705 C CA . GLU A 1 88 ? 23.315 3.090 -30.176 1.00 98.38 88 GLU A CA 1
ATOM 706 C C . GLU A 1 88 ? 24.788 2.992 -30.584 1.00 98.38 88 GLU A C 1
ATOM 708 O O . GLU A 1 88 ? 25.163 3.427 -31.673 1.00 98.38 88 GLU A O 1
ATOM 713 N N . ARG A 1 89 ? 25.604 2.313 -29.770 1.00 98.12 89 ARG A N 1
ATOM 714 C CA . ARG A 1 89 ? 27.010 2.064 -30.094 1.00 98.12 89 ARG A CA 1
ATOM 715 C C . ARG A 1 89 ? 27.177 1.273 -31.395 1.00 98.12 89 ARG A C 1
ATOM 717 O O . ARG A 1 89 ? 28.004 1.637 -32.224 1.00 98.12 89 ARG A O 1
ATOM 724 N N . LEU A 1 90 ? 26.391 0.213 -31.598 1.00 98.25 90 LEU A N 1
ATOM 725 C CA . LEU A 1 90 ? 26.442 -0.576 -32.837 1.00 98.25 90 LEU A CA 1
ATOM 726 C C . LEU A 1 90 ? 26.047 0.254 -34.067 1.00 98.25 90 LEU A C 1
ATOM 728 O O . LEU A 1 90 ? 26.647 0.106 -35.133 1.00 98.25 90 LEU A O 1
ATOM 732 N N . LEU A 1 91 ? 25.061 1.145 -33.929 1.00 98.31 91 LEU A N 1
ATOM 733 C CA . LEU A 1 91 ? 24.671 2.067 -34.996 1.00 98.31 91 LEU A CA 1
ATOM 734 C C . LEU A 1 91 ? 25.797 3.047 -35.334 1.00 98.31 91 LEU A C 1
ATOM 736 O O . LEU A 1 91 ? 26.047 3.308 -36.511 1.00 98.31 91 LEU A O 1
ATOM 740 N N . GLU A 1 92 ? 26.488 3.577 -34.328 1.00 98.38 92 GLU A N 1
ATOM 741 C CA . GLU A 1 92 ? 27.628 4.470 -34.531 1.00 98.38 92 GLU A CA 1
ATOM 742 C C . GLU A 1 92 ? 28.803 3.753 -35.212 1.00 98.38 92 GLU A C 1
ATOM 744 O O . GLU A 1 92 ? 29.352 4.254 -36.197 1.00 98.38 92 GLU A O 1
ATOM 749 N N . GLU A 1 93 ? 29.122 2.533 -34.774 1.00 98.25 93 GLU A N 1
ATOM 750 C CA . GLU A 1 93 ? 30.136 1.682 -35.405 1.00 98.25 93 GLU A CA 1
ATOM 751 C C . GLU A 1 93 ? 29.783 1.377 -36.873 1.00 98.25 93 GLU A C 1
ATOM 753 O O . GLU A 1 93 ? 30.638 1.499 -37.755 1.00 98.25 93 GLU A O 1
ATOM 758 N N . SER A 1 94 ? 28.517 1.061 -37.165 1.00 98.31 94 SER A N 1
ATOM 759 C CA . SER A 1 94 ? 28.035 0.821 -38.532 1.00 98.31 94 SER A CA 1
ATOM 760 C C . SER A 1 94 ? 28.150 2.067 -39.419 1.00 98.31 94 SER A C 1
ATOM 762 O O . SER A 1 94 ? 28.635 1.983 -40.551 1.00 98.31 94 SER A O 1
ATOM 764 N N . ARG A 1 95 ? 27.785 3.248 -38.899 1.00 98.06 95 ARG A N 1
ATOM 765 C CA . ARG A 1 95 ? 27.945 4.528 -39.613 1.00 98.06 95 ARG A CA 1
ATOM 766 C C . ARG A 1 95 ? 29.410 4.815 -39.928 1.00 98.06 95 ARG A C 1
ATOM 768 O O . ARG A 1 95 ? 29.727 5.173 -41.062 1.00 98.06 95 ARG A O 1
ATOM 775 N N . ALA A 1 96 ? 30.306 4.614 -38.963 1.00 97.88 96 ALA A N 1
ATOM 776 C CA . ALA A 1 96 ? 31.739 4.807 -39.165 1.00 97.88 96 ALA A CA 1
ATOM 777 C C . ALA A 1 96 ? 32.305 3.844 -40.226 1.00 97.88 96 ALA A C 1
ATOM 779 O O . ALA A 1 96 ? 33.118 4.246 -41.061 1.00 97.88 96 ALA A O 1
ATOM 780 N N . GLN A 1 97 ? 31.864 2.582 -40.236 1.00 97.44 97 GLN A N 1
ATOM 781 C CA . GLN A 1 97 ? 32.246 1.613 -41.269 1.00 97.44 97 GLN A CA 1
ATOM 782 C C . GLN A 1 97 ? 31.750 2.024 -42.659 1.00 97.44 97 GLN A C 1
ATOM 784 O O . GLN A 1 97 ? 32.517 1.962 -43.620 1.00 97.44 97 GLN A O 1
ATOM 789 N N . MET A 1 98 ? 30.505 2.493 -42.767 1.00 97.50 98 MET A N 1
ATOM 790 C CA . MET A 1 98 ? 29.934 2.965 -44.030 1.00 97.50 98 MET A CA 1
ATOM 791 C C . MET A 1 98 ? 30.718 4.156 -44.592 1.00 97.50 98 MET A C 1
ATOM 793 O O . MET A 1 98 ? 31.098 4.135 -45.760 1.00 97.50 98 MET A O 1
ATOM 797 N N . GLN A 1 99 ? 31.044 5.141 -43.750 1.00 97.38 99 GLN A N 1
ATOM 798 C CA . GLN A 1 99 ? 31.864 6.291 -44.146 1.00 97.38 99 GLN A CA 1
ATOM 799 C C . GLN A 1 99 ? 33.250 5.865 -44.641 1.00 97.38 99 GLN A C 1
ATOM 801 O O . GLN A 1 99 ? 33.722 6.354 -45.667 1.00 97.38 99 GLN A O 1
ATOM 806 N N . ARG A 1 100 ? 33.901 4.919 -43.948 1.00 97.31 100 ARG A N 1
ATOM 807 C CA . ARG A 1 100 ? 35.191 4.365 -44.388 1.00 97.31 100 ARG A CA 1
ATOM 808 C C . ARG A 1 100 ? 35.068 3.681 -45.745 1.00 97.31 100 ARG A C 1
ATOM 810 O O . ARG A 1 100 ? 35.880 3.950 -46.622 1.00 97.31 100 ARG A O 1
ATOM 817 N N . SER A 1 101 ? 34.047 2.845 -45.932 1.00 97.00 101 SER A N 1
ATOM 818 C CA . SER A 1 101 ? 33.802 2.156 -47.202 1.00 97.00 101 SER A CA 1
ATOM 819 C C . SER A 1 101 ? 33.550 3.137 -48.347 1.00 97.00 101 SER A C 1
ATOM 821 O O . SER A 1 101 ? 34.082 2.956 -49.441 1.00 97.00 101 SER A O 1
ATOM 823 N N . GLU A 1 102 ? 32.765 4.188 -48.107 1.00 97.25 102 GLU A N 1
ATOM 824 C CA . GLU A 1 102 ? 32.498 5.232 -49.096 1.00 97.25 102 GLU A CA 1
ATOM 825 C C . GLU A 1 102 ? 33.780 5.986 -49.467 1.00 97.25 102 GLU A C 1
ATOM 827 O O . GLU A 1 102 ? 34.049 6.220 -50.648 1.00 97.25 102 GLU A O 1
ATOM 832 N N . GLN A 1 103 ? 34.607 6.322 -48.475 1.00 96.38 103 GLN A N 1
ATOM 833 C CA . GLN A 1 103 ? 35.885 6.981 -48.714 1.00 96.38 103 GLN A CA 1
ATOM 834 C C . GLN A 1 103 ? 36.842 6.087 -49.505 1.00 96.38 103 GLN A C 1
ATOM 836 O O . GLN A 1 103 ? 37.480 6.558 -50.446 1.00 96.38 103 GLN A O 1
ATOM 841 N N . THR A 1 104 ? 36.926 4.797 -49.167 1.00 96.75 104 THR A N 1
ATOM 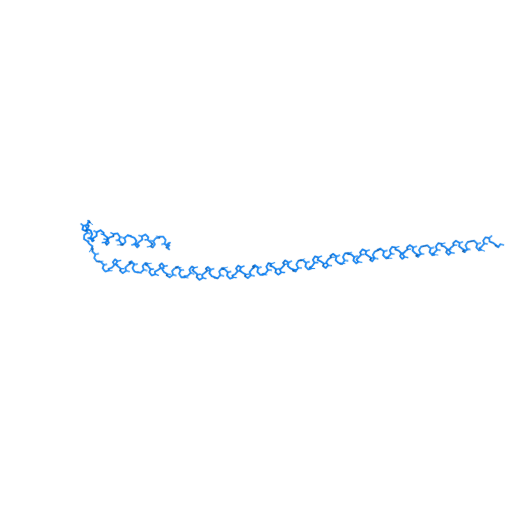842 C CA . THR A 1 104 ? 37.715 3.823 -49.929 1.00 96.75 104 THR A CA 1
ATOM 843 C C . THR A 1 104 ? 37.236 3.755 -51.372 1.00 96.75 104 THR A C 1
ATOM 845 O O . THR A 1 104 ? 38.052 3.897 -52.278 1.00 96.75 104 THR A O 1
ATOM 848 N N . TYR A 1 105 ? 35.926 3.626 -51.597 1.00 96.69 105 TYR A N 1
ATOM 849 C CA . TYR A 1 105 ? 35.351 3.605 -52.940 1.00 96.69 105 TYR A CA 1
ATOM 850 C C . TYR A 1 105 ? 35.709 4.867 -53.736 1.00 96.69 105 TYR A C 1
ATOM 852 O O . TYR A 1 105 ? 36.192 4.769 -54.865 1.00 96.69 105 TYR A O 1
ATOM 860 N N . LYS A 1 106 ? 35.539 6.052 -53.135 1.00 97.19 106 LYS A N 1
ATOM 861 C CA . LYS A 1 106 ? 35.909 7.335 -53.751 1.00 97.19 106 LYS A CA 1
ATOM 862 C C . LYS A 1 106 ? 37.392 7.371 -54.116 1.00 97.19 106 LYS A C 1
ATOM 864 O O . LYS A 1 106 ? 37.720 7.703 -55.251 1.00 97.19 106 LYS A O 1
ATOM 869 N N . ASN A 1 107 ? 38.275 7.001 -53.191 1.00 96.44 107 ASN A N 1
ATOM 870 C CA . ASN A 1 107 ? 39.719 6.997 -53.422 1.00 96.44 107 ASN A CA 1
ATOM 871 C C . ASN A 1 107 ? 40.108 6.036 -54.555 1.00 96.44 107 ASN A C 1
ATOM 873 O O . ASN A 1 107 ? 40.882 6.410 -55.434 1.00 96.44 107 ASN A O 1
ATOM 877 N N . THR A 1 108 ? 39.547 4.823 -54.571 1.00 96.25 108 THR A N 1
ATOM 878 C CA . THR A 1 108 ? 39.791 3.842 -55.637 1.00 96.25 108 THR A CA 1
ATOM 879 C C . THR A 1 108 ? 39.293 4.353 -56.988 1.00 96.25 108 THR A C 1
ATOM 881 O O . THR A 1 108 ? 40.027 4.277 -57.970 1.00 96.25 108 THR A O 1
ATOM 884 N N . TYR A 1 109 ? 38.083 4.915 -57.049 1.00 96.12 109 TYR A N 1
ATOM 885 C CA . TYR A 1 109 ? 37.525 5.476 -58.280 1.00 96.12 109 TYR A CA 1
ATOM 886 C C . TYR A 1 109 ? 38.395 6.609 -58.843 1.00 96.12 109 TYR A C 1
ATOM 888 O O . TYR A 1 109 ? 38.752 6.589 -60.022 1.00 96.12 109 TYR A O 1
ATOM 896 N N . TRP A 1 110 ? 38.770 7.576 -58.001 1.00 96.25 110 TRP A N 1
ATOM 897 C CA . TRP A 1 110 ? 39.603 8.704 -58.417 1.00 96.25 110 TRP A CA 1
ATOM 898 C C . TRP A 1 110 ? 41.007 8.269 -58.838 1.00 96.25 110 TRP A C 1
ATOM 900 O O . TRP A 1 110 ? 41.467 8.702 -59.891 1.00 96.25 110 TRP A O 1
ATOM 910 N N . GLY A 1 111 ? 41.643 7.358 -58.094 1.00 95.62 111 GLY A N 1
ATOM 911 C CA . GLY A 1 111 ? 42.961 6.828 -58.455 1.00 95.62 111 GLY A C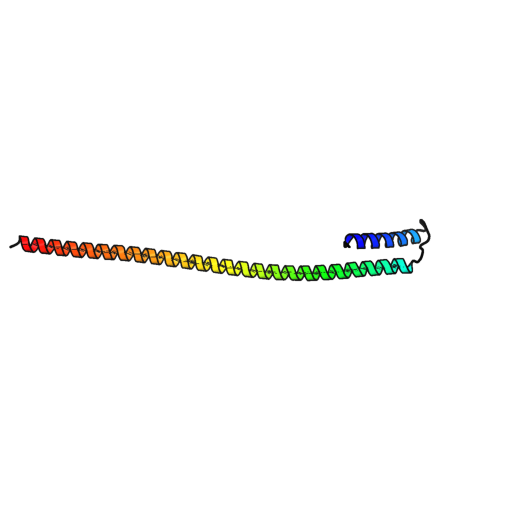A 1
ATOM 912 C C . GLY A 1 111 ? 42.954 6.047 -59.774 1.00 95.62 111 GLY A C 1
ATOM 913 O O . GLY A 1 111 ? 43.870 6.188 -60.584 1.00 95.62 111 GLY A O 1
ATOM 914 N N . LEU A 1 112 ? 41.900 5.266 -60.042 1.00 95.81 112 LEU A N 1
ATOM 915 C CA . LEU A 1 112 ? 41.732 4.607 -61.341 1.00 95.81 112 LEU A CA 1
ATOM 916 C C . LEU A 1 112 ? 41.574 5.636 -62.465 1.00 95.81 112 LEU A C 1
ATOM 918 O O . LEU A 1 112 ? 42.243 5.524 -63.490 1.00 95.81 112 LEU A O 1
ATOM 922 N N . ARG A 1 113 ? 40.716 6.646 -62.278 1.00 94.75 113 ARG A N 1
ATOM 923 C CA . ARG A 1 113 ? 40.473 7.697 -63.276 1.00 94.75 113 ARG A CA 1
ATOM 924 C C . ARG A 1 113 ? 41.745 8.471 -63.628 1.00 94.75 113 ARG A C 1
ATOM 926 O O . ARG A 1 113 ? 42.005 8.691 -64.808 1.00 94.75 113 ARG A O 1
ATOM 933 N N . GLU A 1 114 ? 42.524 8.857 -62.623 1.00 94.38 114 GLU A N 1
ATOM 934 C CA . GLU A 1 114 ? 43.795 9.563 -62.805 1.00 94.38 114 GLU A CA 1
ATOM 935 C C . GLU A 1 114 ? 44.785 8.726 -63.626 1.00 94.38 114 GLU A C 1
ATOM 937 O O . GLU A 1 114 ? 45.348 9.212 -64.605 1.00 94.38 114 GLU A O 1
ATOM 942 N N . ASN A 1 115 ? 44.932 7.438 -63.297 1.00 94.06 115 ASN A N 1
ATOM 943 C CA . ASN A 1 115 ? 45.802 6.522 -64.037 1.00 94.06 115 ASN A CA 1
ATOM 944 C C . ASN A 1 115 ? 45.368 6.383 -65.511 1.00 94.06 115 ASN A C 1
ATOM 946 O O . ASN A 1 115 ? 46.198 6.445 -66.418 1.00 94.06 115 ASN A O 1
ATOM 950 N N . TRP A 1 116 ? 44.058 6.285 -65.767 1.00 93.06 116 TRP A N 1
ATOM 951 C CA . TRP A 1 116 ? 43.519 6.275 -67.130 1.00 93.06 116 TRP A CA 1
ATOM 952 C C . TRP A 1 116 ? 43.840 7.552 -67.913 1.00 93.06 116 TRP A C 1
ATOM 954 O O . TRP A 1 116 ? 44.211 7.453 -69.080 1.00 93.06 116 TRP A O 1
ATOM 964 N N . GLN A 1 117 ? 43.720 8.731 -67.296 1.00 91.38 117 GLN A N 1
ATOM 965 C CA . GLN A 1 117 ? 44.089 10.002 -67.932 1.00 91.38 117 GLN A CA 1
ATOM 966 C C . GLN A 1 117 ? 45.580 10.047 -68.275 1.00 91.38 117 GLN A C 1
ATOM 968 O O . GLN A 1 117 ? 45.932 10.275 -69.430 1.00 91.38 117 GLN A O 1
ATOM 973 N N . LEU A 1 118 ? 46.446 9.693 -67.323 1.00 92.81 118 LEU A N 1
ATOM 974 C CA . LEU A 1 118 ? 47.892 9.624 -67.551 1.00 92.81 118 LEU A CA 1
ATOM 975 C C . LEU A 1 118 ? 48.274 8.652 -68.679 1.00 92.81 118 LEU A C 1
ATOM 977 O O . LEU A 1 118 ? 49.264 8.873 -69.372 1.00 92.81 118 LEU A O 1
ATOM 981 N N . ALA A 1 119 ? 47.524 7.563 -68.867 1.00 91.12 119 ALA A N 1
ATOM 982 C CA . ALA A 1 119 ? 47.758 6.616 -69.954 1.00 91.12 119 ALA A CA 1
ATOM 983 C C . ALA A 1 119 ? 47.341 7.156 -71.336 1.00 91.12 119 ALA A C 1
ATOM 985 O O . ALA A 1 119 ? 47.935 6.756 -72.337 1.00 91.12 119 ALA A O 1
ATOM 986 N N . GLN A 1 120 ? 46.338 8.039 -71.404 1.00 88.19 120 GLN A N 1
ATOM 987 C CA . GLN A 1 120 ? 45.943 8.712 -72.648 1.00 88.19 120 GLN A CA 1
ATOM 988 C C . GLN A 1 120 ? 46.970 9.774 -73.050 1.00 88.19 120 GLN A C 1
ATOM 990 O O . GLN A 1 120 ? 47.362 9.811 -74.209 1.00 88.19 120 GLN A O 1
ATOM 995 N N . ASP A 1 121 ? 47.471 10.554 -72.090 1.00 88.44 121 ASP A N 1
ATOM 996 C CA . ASP A 1 121 ? 48.426 11.646 -72.337 1.00 88.44 121 ASP A CA 1
ATOM 997 C C . ASP A 1 121 ? 49.824 11.162 -72.782 1.00 88.44 121 ASP A C 1
ATOM 999 O O . ASP A 1 121 ? 50.660 11.955 -73.210 1.00 88.44 121 ASP A O 1
ATOM 1003 N N . ARG A 1 122 ? 50.109 9.857 -72.663 1.00 84.75 122 ARG A N 1
ATOM 1004 C CA . ARG A 1 122 ? 51.373 9.221 -73.085 1.00 84.75 122 ARG A CA 1
ATOM 1005 C C . ARG A 1 122 ? 51.364 8.702 -74.530 1.00 84.75 122 ARG A C 1
ATOM 1007 O O . ARG A 1 122 ? 52.358 8.100 -74.939 1.00 84.75 122 ARG A O 1
ATOM 1014 N N . LYS A 1 123 ? 50.263 8.864 -75.266 1.00 61.50 123 LYS A N 1
ATOM 1015 C CA . LYS A 1 123 ? 50.135 8.504 -76.688 1.00 61.50 123 LYS A CA 1
ATOM 1016 C C . LYS A 1 123 ? 50.240 9.737 -77.571 1.00 61.50 123 LYS A C 1
ATOM 1018 O O . LYS A 1 123 ? 50.796 9.576 -78.677 1.00 61.50 123 LYS A O 1
#

Radius of gyration: 44.52 Å; chains: 1; bounding box: 81×20×126 Å

Organism: NCBI:txid588596

Foldseek 3Di:
DDLVVLVVLLVVLVVLVVCCVVVHDDHDDPNVVSVVSNVVSVVVNVVVVVVVVVVVVVVVVVVVVVVVVVVVVVVVVVVVVVVVVVVVVVVVVVVVVVVVVVVVVVVVVVVVVVVVVVVVVVD